Protein AF-A0A974S9Z0-F1 (afdb_monomer_lite)

Radius of gyration: 20.04 Å; chains: 1; bounding box: 55×34×42 Å

InterPro domains:
  IPR002018 Carboxylesterase, type B [PF00135] (13-66)
  IPR029058 Alpha/Beta hydrolase fold [G3DSA:3.40.50.1820] (7-81)
  IPR029058 Alpha/Beta hydrolase fold [SSF53474] (13-55)
  IPR050309 Type-B Carboxylesterase/Lipase [PTHR11559] (13-71)

Sequence (86 aa):
MGARQYRNVRRRPSNVTIFGESGGGWKVSLLLAMPGAKGLFHKAIIQSGPGLRGATKADAAKIAQSYLDVLGSRTRRAWRRWTPRP

pLDDT: mean 82.92, std 18.28, range [37.56, 98.62]

Foldseek 3Di:
DDDPDPDPPPDLDPAAEEEAAAVGLCVQLCLVVDPVNPPSHDHYYHHHHHDHDDDDPVVVVVVVCVVCVVVVHRDPVCCVVVDDDD

Structure (mmCIF, N/CA/C/O backbone):
data_AF-A0A974S9Z0-F1
#
_entry.id   AF-A0A974S9Z0-F1
#
loop_
_atom_site.group_PDB
_atom_site.id
_atom_site.type_symbol
_atom_site.label_atom_id
_atom_site.label_alt_id
_atom_site.label_comp_id
_atom_site.label_asym_id
_atom_site.label_entity_id
_atom_site.label_seq_id
_atom_site.pdbx_PDB_ins_code
_atom_site.Cartn_x
_atom_site.Cartn_y
_atom_site.Cartn_z
_atom_site.occupancy
_atom_site.B_iso_or_equiv
_atom_site.auth_seq_id
_atom_site.auth_comp_id
_atom_site.auth_asym_id
_atom_site.auth_atom_id
_atom_site.pdbx_PDB_model_num
ATOM 1 N N . MET A 1 1 ? -46.314 -22.861 -1.017 1.00 38.19 1 MET A N 1
ATOM 2 C CA . MET A 1 1 ? -44.900 -23.054 -0.622 1.00 38.19 1 MET A CA 1
ATOM 3 C C . MET A 1 1 ? -44.151 -21.757 -0.900 1.00 38.19 1 MET A C 1
ATOM 5 O O . MET A 1 1 ? -44.131 -21.323 -2.042 1.00 38.19 1 MET A O 1
ATOM 9 N N . GLY A 1 2 ? -43.672 -21.072 0.143 1.00 37.56 2 GLY A N 1
ATOM 10 C CA . GLY A 1 2 ? -43.137 -19.709 0.054 1.00 37.56 2 GLY A CA 1
ATOM 11 C C . GLY A 1 2 ? -41.662 -19.665 -0.342 1.00 37.56 2 GLY A C 1
ATOM 12 O O . GLY A 1 2 ? -40.817 -20.254 0.331 1.00 37.56 2 GLY A O 1
ATOM 13 N N . ALA A 1 3 ? -41.349 -18.926 -1.405 1.00 44.66 3 ALA A N 1
ATOM 14 C CA . ALA A 1 3 ? -39.981 -18.584 -1.765 1.00 44.66 3 ALA A CA 1
ATOM 15 C C . ALA A 1 3 ? -39.428 -17.569 -0.749 1.00 44.66 3 ALA A C 1
ATOM 17 O O . ALA A 1 3 ? -39.821 -16.402 -0.738 1.00 44.66 3 ALA A O 1
ATOM 18 N N . ARG A 1 4 ? -38.513 -18.007 0.126 1.00 47.97 4 ARG A N 1
ATOM 19 C CA . ARG A 1 4 ? -37.703 -17.090 0.939 1.00 47.97 4 ARG A CA 1
ATOM 20 C C . ARG A 1 4 ? -36.780 -16.324 0.001 1.00 47.97 4 ARG A C 1
ATOM 22 O O . ARG A 1 4 ? -35.794 -16.866 -0.488 1.00 47.97 4 ARG A O 1
ATOM 29 N N . GLN A 1 5 ? -37.088 -15.053 -0.232 1.00 46.84 5 GLN A N 1
ATOM 30 C CA . GLN A 1 5 ? -36.119 -14.123 -0.790 1.00 46.84 5 GLN A CA 1
ATOM 31 C C . GLN A 1 5 ? -34.952 -14.003 0.198 1.00 46.84 5 GLN A C 1
ATOM 33 O O . GLN A 1 5 ? -35.097 -13.442 1.286 1.00 46.84 5 GLN A O 1
ATOM 38 N N . TYR A 1 6 ? -33.791 -14.551 -0.164 1.00 43.34 6 TYR A N 1
ATOM 39 C CA . TYR A 1 6 ? -32.535 -14.300 0.537 1.00 43.34 6 TYR A CA 1
ATOM 40 C C . TYR A 1 6 ? -32.155 -12.835 0.318 1.00 43.34 6 TYR A C 1
ATOM 42 O O . TYR A 1 6 ? -31.458 -12.464 -0.625 1.00 43.34 6 TYR A O 1
ATOM 50 N N . ARG A 1 7 ? -32.676 -11.967 1.183 1.00 48.25 7 ARG A N 1
ATOM 51 C CA . ARG A 1 7 ? -32.310 -10.558 1.229 1.00 48.25 7 ARG A CA 1
ATOM 52 C C . ARG A 1 7 ? -30.842 -10.486 1.643 1.00 48.25 7 ARG A C 1
ATOM 54 O O . ARG A 1 7 ? -30.516 -10.736 2.799 1.00 48.25 7 ARG A O 1
ATOM 61 N N . ASN A 1 8 ? -29.964 -10.157 0.697 1.00 44.03 8 ASN A N 1
ATOM 62 C CA . ASN A 1 8 ? -28.557 -9.857 0.955 1.00 44.03 8 ASN A CA 1
ATOM 63 C C . ASN A 1 8 ? -28.464 -8.726 1.988 1.00 44.03 8 ASN A C 1
ATOM 65 O O . ASN A 1 8 ? -28.578 -7.544 1.653 1.00 44.03 8 ASN A O 1
ATOM 69 N N . VAL A 1 9 ? -28.282 -9.076 3.261 1.00 50.91 9 VAL A N 1
ATOM 70 C CA . VAL A 1 9 ? -28.042 -8.096 4.316 1.00 50.91 9 VAL A CA 1
ATOM 71 C C . VAL A 1 9 ? -26.625 -7.578 4.104 1.00 50.91 9 VAL A C 1
ATOM 73 O O . VAL A 1 9 ? -25.656 -8.184 4.552 1.00 50.91 9 VAL A O 1
ATOM 76 N N . ARG A 1 10 ? -26.491 -6.447 3.406 1.00 55.69 10 ARG A N 1
ATOM 77 C CA . ARG A 1 10 ? -25.255 -5.657 3.361 1.00 55.69 10 ARG A CA 1
ATOM 78 C C . ARG A 1 10 ? -24.994 -5.088 4.761 1.00 55.69 10 ARG A C 1
ATOM 80 O O . ARG A 1 10 ? -25.218 -3.907 5.008 1.00 55.69 10 ARG 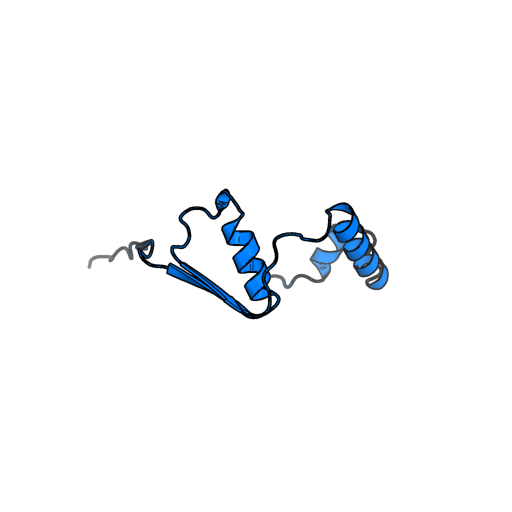A O 1
ATOM 87 N N . ARG A 1 11 ? -24.601 -5.938 5.715 1.00 57.69 11 ARG A N 1
ATOM 88 C CA . ARG A 1 11 ? -24.200 -5.506 7.055 1.00 57.69 11 ARG A CA 1
ATOM 89 C C . ARG A 1 11 ? -22.911 -4.712 6.900 1.00 57.69 11 ARG A C 1
ATOM 91 O O . ARG A 1 11 ? -21.871 -5.286 6.603 1.00 57.69 11 ARG A O 1
ATOM 98 N N . ARG A 1 12 ? -22.982 -3.393 7.079 1.00 65.75 12 ARG A N 1
ATOM 99 C CA . ARG A 1 12 ? -21.789 -2.583 7.331 1.00 65.75 12 ARG A CA 1
ATOM 100 C C . ARG A 1 12 ? -21.308 -2.952 8.736 1.00 65.75 12 ARG A C 1
ATOM 102 O O . ARG A 1 12 ? -22.061 -2.708 9.680 1.00 65.75 12 ARG A O 1
ATOM 109 N N . PRO A 1 13 ? -20.138 -3.588 8.904 1.00 79.00 13 PRO A N 1
ATOM 110 C CA . PRO A 1 13 ? -19.662 -3.922 10.234 1.00 79.00 13 PRO A CA 1
ATOM 111 C C . PRO A 1 13 ? -19.321 -2.620 10.964 1.00 79.00 13 PRO A C 1
ATOM 113 O O . PRO A 1 13 ? -18.620 -1.767 10.424 1.00 79.00 13 PRO A O 1
ATOM 116 N N . SER A 1 14 ? -19.825 -2.467 12.184 1.00 83.38 14 SER A N 1
ATOM 117 C CA . SER A 1 14 ? -19.675 -1.252 12.996 1.00 83.38 14 SER A CA 1
ATOM 118 C C . SER A 1 14 ? -18.305 -1.113 13.670 1.00 83.38 14 SER A C 1
ATOM 120 O O . SER A 1 14 ? -18.080 -0.156 14.400 1.00 83.38 14 SER A O 1
ATOM 122 N N . ASN A 1 15 ? -17.393 -2.075 13.484 1.00 92.25 15 ASN A N 1
ATOM 123 C CA . ASN A 1 15 ? -16.078 -2.062 14.122 1.00 92.25 15 ASN A CA 1
ATOM 124 C C . ASN A 1 15 ? -15.053 -2.866 13.309 1.00 92.25 15 ASN A C 1
ATOM 126 O O . ASN A 1 15 ? -14.751 -4.019 13.609 1.00 92.25 15 ASN A O 1
ATOM 130 N N . VAL A 1 16 ? -14.543 -2.257 12.242 1.00 95.06 16 VAL A N 1
ATOM 131 C CA . VAL A 1 16 ? -13.546 -2.863 11.346 1.00 95.06 16 VAL A CA 1
ATOM 132 C C . VAL A 1 16 ? -12.153 -2.337 11.680 1.00 95.06 16 VAL A C 1
ATOM 134 O O . VAL A 1 16 ? -11.925 -1.127 11.623 1.00 95.06 16 VAL A O 1
ATOM 137 N N . THR A 1 17 ? -11.218 -3.244 11.965 1.00 97.12 17 THR A N 1
ATOM 138 C CA . THR A 1 17 ? -9.776 -2.961 11.979 1.00 97.12 17 THR A CA 1
ATOM 139 C C . THR A 1 17 ? -9.157 -3.491 10.693 1.00 97.12 17 THR A C 1
ATOM 141 O O . THR A 1 17 ? -9.331 -4.668 10.383 1.00 97.12 17 THR A O 1
ATOM 144 N N . ILE A 1 18 ? -8.415 -2.657 9.969 1.00 97.56 18 ILE A N 1
ATOM 145 C CA . ILE A 1 18 ? -7.560 -3.118 8.871 1.00 97.56 18 ILE A CA 1
ATOM 146 C C . ILE A 1 18 ? -6.126 -3.304 9.366 1.00 97.56 18 ILE A C 1
ATOM 148 O O . ILE A 1 18 ? -5.645 -2.558 10.216 1.00 97.56 18 ILE A O 1
ATOM 152 N N . PHE A 1 19 ? -5.444 -4.313 8.844 1.00 98.38 19 PHE A N 1
ATOM 153 C CA . PHE A 1 19 ? -4.077 -4.666 9.212 1.00 98.38 19 PHE A CA 1
ATOM 154 C C . PHE A 1 19 ? -3.236 -4.815 7.947 1.00 98.38 19 PHE A C 1
ATOM 156 O O . PHE A 1 19 ? -3.736 -5.282 6.922 1.00 98.38 19 PHE A O 1
ATOM 163 N N . GLY A 1 20 ? -1.962 -4.438 8.026 1.00 98.31 20 GLY A N 1
ATOM 164 C CA . GLY A 1 20 ? -1.014 -4.669 6.950 1.00 98.31 20 GLY A CA 1
ATOM 165 C C . GLY A 1 20 ? 0.427 -4.744 7.439 1.00 98.31 20 GLY A C 1
ATOM 166 O O . GLY A 1 20 ? 0.845 -3.956 8.286 1.00 98.31 20 GLY A O 1
ATOM 167 N N . GLU A 1 21 ? 1.185 -5.657 6.836 1.00 98.31 21 GLU A N 1
ATOM 168 C CA . GLU A 1 21 ? 2.621 -5.864 7.042 1.00 98.31 21 GLU A CA 1
ATOM 169 C C . GLU A 1 21 ? 3.386 -5.521 5.752 1.00 98.31 21 GLU A C 1
ATOM 171 O O . GLU A 1 21 ? 2.841 -5.710 4.660 1.00 98.31 21 GLU A O 1
ATOM 176 N N . SER A 1 22 ? 4.593 -4.952 5.854 1.00 97.56 22 SER A N 1
ATOM 177 C CA . SER A 1 22 ? 5.452 -4.602 4.711 1.00 97.56 22 SER A CA 1
ATOM 178 C C . SER A 1 22 ? 4.689 -3.790 3.650 1.00 97.56 22 SER A C 1
ATOM 180 O O . SER A 1 22 ? 4.077 -2.758 3.946 1.00 97.56 22 SER A O 1
ATOM 182 N N . GLY A 1 23 ? 4.630 -4.267 2.405 1.00 96.94 23 GLY A N 1
ATOM 183 C CA . GLY A 1 23 ? 3.856 -3.641 1.334 1.00 96.94 23 GLY A CA 1
ATOM 184 C C . GLY A 1 23 ? 2.348 -3.565 1.615 1.00 96.94 23 GLY A C 1
ATOM 185 O O . GLY A 1 23 ? 1.652 -2.762 0.991 1.00 96.94 23 GLY A O 1
ATOM 186 N N . GLY A 1 24 ? 1.813 -4.388 2.517 1.00 97.88 24 GLY A N 1
ATOM 187 C CA . GLY A 1 24 ? 0.457 -4.280 3.057 1.00 97.88 24 GLY A CA 1
ATOM 188 C C . GLY A 1 24 ? 0.317 -3.142 4.068 1.00 97.88 24 GLY A C 1
ATOM 189 O O . GLY A 1 24 ? -0.641 -2.375 3.981 1.00 97.88 24 GLY A O 1
ATOM 190 N N . GLY A 1 25 ? 1.293 -2.964 4.964 1.00 98.19 25 GLY A N 1
ATOM 191 C CA . GLY A 1 25 ? 1.341 -1.832 5.902 1.00 98.19 25 GLY A CA 1
ATOM 192 C C . GLY A 1 25 ? 1.361 -0.491 5.166 1.00 98.19 25 GLY A C 1
ATOM 193 O O . GLY A 1 25 ? 0.696 0.475 5.560 1.00 98.19 25 GLY A O 1
ATOM 194 N N . TRP A 1 26 ? 2.016 -0.479 4.006 1.00 98.00 26 TRP A N 1
ATOM 195 C CA . TRP A 1 26 ? 2.069 0.699 3.156 1.00 98.00 26 TRP A CA 1
ATOM 196 C C . TRP A 1 26 ? 0.702 1.014 2.534 1.00 98.00 26 TRP A C 1
ATOM 198 O O . TRP A 1 26 ? 0.251 2.159 2.542 1.00 98.00 26 TRP A O 1
ATOM 208 N N . LYS A 1 27 ? -0.030 -0.009 2.079 1.00 97.69 27 LYS A N 1
ATOM 209 C CA . LYS A 1 27 ? -1.404 0.158 1.575 1.00 97.69 27 LYS A CA 1
ATOM 210 C C . LYS A 1 27 ? -2.361 0.639 2.666 1.00 97.69 27 LYS A C 1
ATOM 212 O O . LYS A 1 27 ? -3.192 1.497 2.385 1.00 97.69 27 LYS A O 1
ATOM 217 N N . VAL A 1 28 ? -2.229 0.147 3.900 1.00 98.38 28 VAL A N 1
ATOM 218 C CA . VAL A 1 28 ? -3.021 0.633 5.047 1.00 98.38 28 VAL A CA 1
ATOM 219 C C . VAL A 1 28 ? -2.749 2.116 5.310 1.00 98.38 28 VAL A C 1
ATOM 221 O O . VAL A 1 28 ? -3.689 2.885 5.506 1.00 98.38 28 VAL A O 1
ATOM 224 N N . SER A 1 29 ? -1.484 2.534 5.231 1.00 98.06 29 SER A N 1
ATOM 225 C CA . SER A 1 29 ? -1.094 3.943 5.364 1.00 98.06 29 SER A CA 1
ATOM 226 C C . SER A 1 29 ? -1.728 4.822 4.274 1.00 98.06 29 SER A C 1
ATOM 228 O O . SER A 1 29 ? -2.279 5.878 4.574 1.00 98.06 29 SER A O 1
ATOM 230 N N . LEU A 1 30 ? -1.722 4.372 3.014 1.00 97.31 30 LEU A N 1
ATOM 231 C CA . LEU A 1 30 ? -2.375 5.090 1.913 1.00 97.31 30 LEU A CA 1
ATOM 232 C C . LEU A 1 30 ? -3.894 5.167 2.098 1.00 97.31 30 LEU A C 1
ATOM 234 O O . LEU A 1 30 ? -4.470 6.233 1.912 1.00 97.31 30 LEU A O 1
ATOM 238 N N . LEU A 1 31 ? -4.543 4.078 2.517 1.0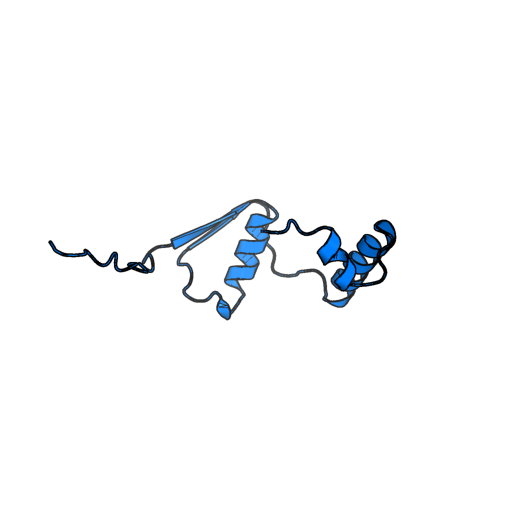0 97.50 31 LEU A N 1
ATOM 239 C CA . LEU A 1 31 ? -5.984 4.067 2.779 1.00 97.50 31 LEU A CA 1
ATOM 240 C C . LEU A 1 31 ? -6.382 5.068 3.870 1.00 97.50 31 LEU A C 1
ATOM 242 O O . LEU A 1 31 ? -7.408 5.724 3.729 1.00 97.50 31 LEU A O 1
ATOM 246 N N . LEU A 1 32 ? -5.570 5.240 4.916 1.00 97.12 32 LEU A N 1
ATOM 247 C CA . LEU A 1 32 ? -5.799 6.274 5.933 1.00 97.12 32 LEU A CA 1
ATOM 248 C C . LEU A 1 32 ? -5.772 7.698 5.354 1.00 97.12 32 LEU A C 1
ATOM 250 O O . LEU A 1 32 ? -6.495 8.564 5.840 1.00 97.12 32 LEU A O 1
ATOM 254 N N . ALA A 1 33 ? -4.970 7.941 4.315 1.00 96.12 33 ALA A N 1
ATOM 255 C CA . ALA A 1 33 ? -4.841 9.247 3.670 1.00 96.12 33 ALA A CA 1
ATOM 256 C C . ALA A 1 33 ? -5.849 9.490 2.529 1.00 96.12 33 ALA A C 1
ATOM 258 O O . ALA A 1 33 ? -5.967 10.615 2.044 1.00 96.12 33 ALA A O 1
ATOM 259 N N . MET A 1 34 ? -6.573 8.465 2.070 1.00 96.06 34 MET A N 1
ATOM 260 C CA . MET A 1 34 ? -7.494 8.573 0.935 1.00 96.06 34 MET A CA 1
ATOM 261 C C . MET A 1 34 ? -8.874 9.091 1.373 1.00 96.06 34 MET A C 1
ATOM 263 O O . MET A 1 34 ? -9.573 8.395 2.112 1.00 96.06 34 MET A O 1
ATOM 267 N N . PRO A 1 35 ? -9.367 10.228 0.839 1.00 96.12 35 PRO A N 1
ATOM 268 C CA . PRO A 1 35 ? -10.705 10.730 1.168 1.00 96.12 35 PRO A CA 1
ATOM 269 C C . PRO A 1 35 ? -11.824 9.717 0.881 1.00 96.12 35 PRO A C 1
ATOM 271 O O . PRO A 1 35 ? -12.758 9.581 1.667 1.00 96.12 35 PRO A O 1
ATOM 274 N N . GLY A 1 36 ? -11.699 8.950 -0.208 1.00 96.69 36 GLY A N 1
ATOM 275 C CA . GLY A 1 36 ? -12.666 7.913 -0.586 1.00 96.69 36 GLY A CA 1
ATOM 276 C C . GLY A 1 36 ? -12.698 6.693 0.341 1.00 96.69 36 GLY A C 1
ATOM 277 O O . GLY A 1 36 ? -13.615 5.884 0.239 1.00 96.69 36 GLY A O 1
ATOM 278 N N . ALA A 1 37 ? -11.725 6.552 1.244 1.00 95.75 37 ALA A N 1
ATOM 279 C CA . ALA A 1 37 ? -11.680 5.470 2.223 1.00 95.75 37 ALA A CA 1
ATOM 280 C C . ALA A 1 37 ? -12.262 5.868 3.593 1.00 95.75 37 ALA A C 1
ATOM 282 O O . ALA A 1 37 ? -12.387 5.023 4.486 1.00 95.75 37 ALA A O 1
ATOM 283 N N . LYS A 1 38 ? -12.657 7.137 3.770 1.00 94.06 38 LYS A N 1
ATOM 284 C CA . LYS A 1 38 ? -13.217 7.634 5.029 1.00 94.06 38 LYS A CA 1
ATOM 285 C C . LYS A 1 38 ? -14.476 6.850 5.412 1.00 94.06 38 LYS A C 1
ATOM 287 O O . LYS A 1 38 ? -15.416 6.731 4.632 1.00 94.06 38 LYS A O 1
ATOM 292 N N . GLY A 1 39 ? -14.490 6.322 6.636 1.00 92.44 39 GLY A N 1
ATOM 293 C CA . GLY A 1 39 ? -15.615 5.556 7.180 1.00 92.44 39 GLY A CA 1
ATOM 294 C C . GLY A 1 39 ? -15.712 4.105 6.693 1.00 92.44 39 GLY A C 1
ATOM 295 O O . GLY A 1 39 ? -16.654 3.412 7.071 1.00 92.44 39 GLY A O 1
ATOM 296 N N . LEU A 1 40 ? -14.762 3.617 5.882 1.00 94.19 40 LEU A N 1
ATOM 297 C CA . LEU A 1 40 ? -14.722 2.200 5.493 1.00 94.19 40 LEU A CA 1
ATOM 298 C C . LEU A 1 40 ? -14.166 1.296 6.602 1.00 94.19 40 LEU A C 1
ATOM 300 O O . LEU A 1 40 ? -14.493 0.113 6.658 1.00 94.19 40 LEU A O 1
ATOM 304 N N . PHE A 1 41 ? -13.345 1.850 7.491 1.00 95.88 41 PHE A N 1
ATOM 305 C CA . PHE A 1 41 ? -12.774 1.168 8.646 1.00 95.88 41 PHE A CA 1
ATOM 306 C C . PHE A 1 41 ? -12.640 2.134 9.824 1.00 95.88 41 PHE A C 1
ATOM 308 O O . PHE A 1 41 ? -12.752 3.349 9.672 1.00 95.88 41 PHE A O 1
ATOM 315 N N . HIS A 1 42 ? -12.441 1.565 11.007 1.00 95.81 42 HIS A N 1
ATOM 316 C CA . HIS A 1 42 ? -12.472 2.273 12.287 1.00 95.81 42 HIS A CA 1
ATOM 317 C C . HIS A 1 42 ? -11.084 2.317 12.927 1.00 95.81 42 HIS A C 1
ATOM 319 O O . HIS A 1 42 ? -10.757 3.258 13.641 1.00 95.81 42 HIS A O 1
ATOM 325 N N . LYS A 1 43 ? -10.267 1.288 12.673 1.00 97.38 43 LYS A N 1
ATOM 326 C CA . LYS A 1 43 ? -8.925 1.115 13.237 1.00 97.38 43 LYS A CA 1
ATOM 327 C C . LYS A 1 43 ? -7.957 0.611 12.171 1.00 97.38 43 LYS A C 1
ATOM 329 O O . LYS A 1 43 ? -8.376 -0.038 11.211 1.00 97.38 43 LYS A O 1
ATOM 334 N N . ALA A 1 44 ? -6.672 0.874 12.375 1.00 98.00 44 ALA A N 1
ATOM 335 C CA . ALA A 1 44 ? -5.601 0.447 11.487 1.00 98.00 44 ALA A CA 1
ATOM 336 C C . ALA A 1 44 ? -4.386 -0.038 12.290 1.00 98.00 44 ALA A C 1
ATOM 338 O O . ALA A 1 44 ? -4.041 0.562 13.305 1.00 98.00 44 ALA A O 1
ATOM 339 N N . ILE A 1 45 ? -3.735 -1.101 11.817 1.00 98.62 45 ILE A N 1
ATOM 340 C CA . ILE A 1 45 ? -2.442 -1.583 12.317 1.00 98.62 45 ILE A CA 1
ATOM 341 C C . ILE A 1 45 ? -1.470 -1.629 11.138 1.00 98.62 45 ILE A C 1
ATOM 343 O O . ILE A 1 45 ? -1.774 -2.220 10.099 1.00 98.62 45 ILE A O 1
ATOM 347 N N . ILE A 1 46 ? -0.303 -1.013 11.313 1.00 98.62 46 ILE A N 1
ATOM 348 C CA . ILE A 1 46 ? 0.763 -0.939 10.313 1.00 98.62 46 ILE A CA 1
ATOM 349 C C . ILE A 1 46 ? 2.001 -1.604 10.911 1.00 98.62 46 ILE A C 1
ATOM 351 O O . ILE A 1 46 ? 2.553 -1.106 11.889 1.00 98.62 46 ILE A O 1
ATOM 355 N N . GLN A 1 47 ? 2.443 -2.712 10.322 1.00 98.19 47 GLN A N 1
ATOM 356 C CA . GLN A 1 47 ? 3.683 -3.389 10.695 1.00 98.19 47 GLN A CA 1
ATOM 357 C C . GLN A 1 47 ? 4.724 -3.248 9.588 1.00 98.19 47 GLN A C 1
ATOM 359 O O . GLN A 1 47 ? 4.433 -3.511 8.425 1.00 98.19 47 GLN A O 1
ATOM 364 N N . SER A 1 48 ? 5.934 -2.819 9.953 1.00 95.50 48 SER A N 1
ATOM 365 C CA . SER A 1 48 ? 7.134 -2.835 9.099 1.00 95.50 48 SER A CA 1
ATOM 366 C C . SER A 1 48 ? 6.951 -2.301 7.668 1.00 95.50 48 SER A C 1
ATOM 368 O O . SER A 1 48 ? 7.600 -2.761 6.736 1.00 95.50 48 SER A O 1
ATOM 370 N N . GLY A 1 49 ? 6.075 -1.310 7.482 1.00 96.06 49 GLY A N 1
ATOM 371 C CA . GLY A 1 49 ? 5.826 -0.693 6.178 1.00 96.06 49 GLY A CA 1
ATOM 372 C C . GLY A 1 49 ? 5.030 0.617 6.201 1.00 96.06 49 GLY A C 1
ATOM 373 O O . GLY A 1 49 ? 4.127 0.762 5.384 1.00 96.06 49 GLY A O 1
ATOM 374 N N . PRO A 1 50 ? 5.272 1.578 7.113 1.00 95.94 50 PRO A N 1
ATOM 375 C CA . PRO A 1 50 ? 4.591 2.871 7.044 1.00 95.94 50 PRO A CA 1
ATOM 376 C C . PRO A 1 50 ? 5.010 3.657 5.790 1.00 95.94 50 PRO A C 1
ATOM 378 O O . PRO A 1 50 ? 6.192 3.722 5.457 1.00 95.94 50 PRO A O 1
ATOM 381 N N . GLY A 1 51 ? 4.061 4.301 5.102 1.00 95.62 51 GLY A N 1
ATOM 382 C CA . GLY A 1 51 ? 4.402 5.138 3.947 1.00 95.62 51 GLY A CA 1
ATOM 383 C C . GLY A 1 51 ? 3.226 5.879 3.312 1.00 95.62 51 GLY A C 1
ATOM 384 O O . GLY A 1 51 ? 2.111 5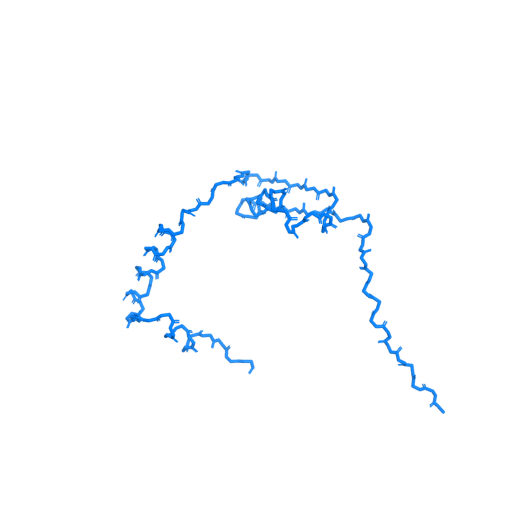.378 3.251 1.00 95.62 51 GLY A O 1
ATOM 385 N N . LEU A 1 52 ? 3.477 7.081 2.793 1.00 94.19 52 LEU A N 1
ATOM 386 C CA . LEU A 1 52 ? 2.446 7.923 2.157 1.00 94.19 52 LEU A CA 1
ATOM 387 C C . LEU A 1 52 ? 2.802 8.369 0.735 1.00 94.19 52 LEU A C 1
ATOM 389 O O . LEU A 1 52 ? 1.995 9.004 0.062 1.00 94.19 52 LEU A O 1
ATOM 393 N N . ARG A 1 53 ? 4.007 8.049 0.262 1.00 92.25 53 ARG A N 1
ATOM 394 C CA . ARG A 1 53 ? 4.508 8.482 -1.045 1.00 92.25 53 ARG A CA 1
ATOM 395 C C . ARG A 1 53 ? 4.733 7.283 -1.941 1.00 92.25 53 ARG A C 1
ATOM 397 O O . ARG A 1 53 ? 5.594 6.471 -1.637 1.00 92.25 53 ARG A O 1
ATOM 404 N N . GLY A 1 54 ? 3.960 7.198 -3.019 1.00 88.31 54 GLY A N 1
ATOM 405 C CA . GLY A 1 54 ? 4.157 6.245 -4.111 1.00 88.31 54 GLY A CA 1
ATOM 406 C C . GLY A 1 54 ? 5.077 6.766 -5.204 1.00 88.31 54 GLY A C 1
ATOM 407 O O . GLY A 1 54 ? 5.489 7.926 -5.192 1.00 88.31 54 GLY A O 1
ATOM 408 N N . ALA A 1 55 ? 5.348 5.896 -6.177 1.00 90.62 55 ALA A N 1
ATOM 409 C CA . ALA A 1 55 ? 5.936 6.305 -7.443 1.00 90.62 55 ALA A CA 1
ATOM 410 C C . ALA A 1 55 ? 5.077 7.400 -8.087 1.00 90.62 55 ALA A C 1
ATOM 412 O O . ALA A 1 55 ? 3.842 7.364 -8.025 1.00 90.62 55 ALA A O 1
ATOM 413 N N . THR A 1 56 ? 5.728 8.359 -8.742 1.00 95.25 56 THR A N 1
ATOM 414 C CA . THR A 1 56 ? 4.996 9.326 -9.556 1.00 95.25 56 THR A CA 1
ATOM 415 C C . THR A 1 56 ? 4.306 8.601 -10.709 1.00 95.25 56 THR A C 1
ATOM 417 O O . THR A 1 56 ? 4.726 7.524 -11.142 1.00 95.25 56 THR A O 1
ATOM 420 N N . LYS A 1 57 ? 3.256 9.207 -11.269 1.00 94.00 57 LYS A N 1
ATOM 421 C CA . LYS A 1 57 ? 2.594 8.661 -12.462 1.00 94.00 57 LYS A CA 1
ATOM 422 C C . LYS A 1 57 ? 3.581 8.464 -13.621 1.00 94.00 57 LYS A C 1
ATOM 424 O O . LYS A 1 57 ? 3.439 7.504 -14.372 1.00 94.00 57 LYS A O 1
ATOM 429 N N . ALA A 1 58 ? 4.560 9.360 -13.760 1.00 95.62 58 ALA A N 1
ATOM 430 C CA . ALA A 1 58 ? 5.578 9.283 -14.801 1.00 95.62 58 ALA A CA 1
ATOM 431 C C . ALA A 1 58 ? 6.513 8.086 -14.587 1.00 95.62 58 ALA A C 1
ATOM 433 O O . ALA A 1 58 ? 6.733 7.316 -15.518 1.00 95.62 58 ALA A O 1
ATOM 434 N N . ASP A 1 59 ? 7.002 7.879 -13.364 1.00 95.81 59 ASP A N 1
ATOM 435 C CA . ASP A 1 59 ? 7.898 6.756 -13.061 1.00 95.81 59 ASP A CA 1
ATOM 436 C C . ASP A 1 59 ? 7.168 5.417 -13.150 1.00 95.81 59 ASP A C 1
ATOM 438 O O . ASP A 1 59 ? 7.669 4.475 -13.762 1.00 95.81 59 ASP A O 1
ATOM 442 N N . ALA A 1 60 ? 5.931 5.353 -12.650 1.00 94.19 60 ALA A N 1
ATOM 443 C CA . ALA A 1 60 ? 5.078 4.181 -12.812 1.00 94.19 60 ALA A CA 1
ATOM 444 C C . ALA A 1 60 ? 4.821 3.859 -14.297 1.00 94.19 60 ALA A C 1
ATOM 446 O O . ALA A 1 60 ? 4.824 2.692 -14.685 1.00 94.19 60 ALA A O 1
ATOM 447 N N . ALA A 1 61 ? 4.636 4.880 -15.145 1.00 92.25 61 ALA A N 1
ATOM 448 C CA . ALA A 1 61 ? 4.463 4.690 -16.584 1.00 92.25 61 ALA A CA 1
ATOM 449 C C . ALA A 1 61 ? 5.739 4.175 -17.267 1.00 92.25 61 ALA A C 1
ATOM 451 O O . ALA A 1 61 ? 5.638 3.301 -18.125 1.00 92.25 61 ALA A O 1
ATOM 452 N N . LYS A 1 62 ? 6.923 4.663 -16.868 1.00 94.06 62 LYS A N 1
ATOM 453 C CA . LYS A 1 62 ? 8.211 4.156 -17.371 1.00 94.06 62 LYS A CA 1
ATOM 454 C C . LYS A 1 62 ? 8.396 2.681 -17.027 1.00 94.06 62 LYS A C 1
ATOM 456 O O . LYS A 1 62 ? 8.653 1.889 -17.923 1.00 94.06 62 LYS A O 1
ATOM 461 N N . ILE A 1 63 ? 8.180 2.304 -15.764 1.00 92.88 63 ILE A N 1
ATOM 462 C CA . ILE A 1 63 ? 8.280 0.904 -15.315 1.00 92.88 63 ILE A CA 1
ATOM 463 C C . ILE A 1 63 ? 7.304 0.018 -16.099 1.00 92.88 63 ILE A C 1
ATOM 465 O O . ILE A 1 63 ? 7.684 -1.043 -16.593 1.00 92.88 63 ILE A O 1
ATOM 469 N N . ALA A 1 64 ? 6.055 0.466 -16.259 1.00 90.50 64 ALA A N 1
ATOM 470 C CA . ALA A 1 64 ? 5.057 -0.267 -17.033 1.00 90.50 64 ALA A CA 1
ATOM 471 C C . ALA A 1 64 ? 5.470 -0.446 -18.504 1.00 90.50 64 ALA A C 1
ATOM 473 O O . ALA A 1 64 ? 5.214 -1.505 -19.077 1.00 90.50 64 ALA A O 1
ATOM 474 N N . GLN A 1 65 ? 6.112 0.561 -19.107 1.00 88.38 65 GLN A N 1
ATOM 475 C CA . GLN A 1 65 ? 6.618 0.477 -20.474 1.00 88.38 65 GLN A CA 1
ATOM 476 C C . GLN A 1 65 ? 7.801 -0.490 -20.587 1.00 88.38 65 GLN A C 1
ATOM 478 O O . GLN A 1 65 ? 7.777 -1.354 -21.454 1.00 88.38 65 GLN A O 1
ATOM 483 N N . SER A 1 66 ? 8.776 -0.433 -19.674 1.00 90.56 66 SER A N 1
ATOM 484 C CA . SER A 1 66 ? 9.904 -1.377 -19.669 1.00 90.56 66 SER A CA 1
ATOM 485 C C . SER A 1 66 ? 9.436 -2.828 -19.545 1.00 90.56 66 SER A C 1
ATOM 487 O O . SER A 1 66 ? 9.943 -3.710 -20.231 1.00 90.56 66 SER A O 1
ATOM 489 N N . TYR A 1 67 ? 8.424 -3.080 -18.712 1.00 88.38 67 TYR A N 1
ATOM 490 C CA . TYR A 1 67 ? 7.826 -4.408 -18.594 1.00 88.38 67 TYR A CA 1
ATOM 491 C C . TYR A 1 67 ? 7.141 -4.856 -19.895 1.00 88.38 67 TYR A C 1
ATOM 493 O O . TYR A 1 67 ? 7.267 -6.002 -20.320 1.00 88.38 67 TYR A O 1
ATOM 501 N N . LEU A 1 68 ? 6.436 -3.939 -20.557 1.00 86.75 68 LEU A N 1
ATOM 502 C CA . LEU A 1 68 ? 5.800 -4.174 -21.851 1.00 86.75 68 LEU A CA 1
ATOM 503 C C . LEU A 1 68 ? 6.802 -4.503 -22.964 1.00 86.75 68 LEU A C 1
ATOM 505 O O . LEU A 1 68 ? 6.539 -5.395 -23.774 1.00 86.75 68 LEU A O 1
ATOM 509 N N . ASP A 1 69 ? 7.943 -3.819 -22.977 1.00 87.38 69 ASP A N 1
ATOM 510 C CA . ASP A 1 69 ? 9.005 -4.032 -23.959 1.00 87.38 69 ASP A CA 1
ATOM 511 C C . ASP A 1 69 ? 9.615 -5.437 -23.818 1.00 87.38 69 ASP A C 1
ATOM 513 O O . ASP A 1 69 ? 9.781 -6.130 -24.823 1.00 87.38 69 ASP A O 1
ATOM 517 N N . VAL A 1 70 ? 9.838 -5.911 -22.582 1.00 87.25 70 VAL A N 1
ATOM 518 C CA . VAL A 1 70 ? 10.283 -7.294 -22.300 1.00 87.25 70 VAL A CA 1
ATOM 519 C C . VAL A 1 70 ? 9.274 -8.325 -22.811 1.00 87.25 70 VAL A C 1
ATOM 521 O O . VAL A 1 70 ? 9.654 -9.363 -23.347 1.00 87.25 70 VAL A O 1
ATOM 524 N N . LEU A 1 71 ? 7.979 -8.031 -22.699 1.00 85.94 71 LEU A N 1
ATOM 525 C CA . LEU A 1 71 ? 6.907 -8.891 -23.207 1.00 85.94 71 LEU A CA 1
ATOM 526 C C . LEU A 1 71 ? 6.676 -8.772 -24.726 1.00 85.94 71 LEU A C 1
ATOM 528 O O . LEU A 1 71 ? 5.696 -9.321 -25.240 1.00 85.94 71 LEU A O 1
ATOM 532 N N . GLY A 1 72 ? 7.510 -8.015 -25.451 1.00 82.81 72 GLY A N 1
ATOM 533 C CA . GLY A 1 72 ? 7.362 -7.774 -26.892 1.00 82.81 72 GLY A CA 1
ATOM 534 C C . GLY A 1 72 ? 6.066 -7.040 -27.259 1.00 82.81 72 GLY A C 1
ATOM 535 O O . GLY A 1 72 ? 5.591 -7.108 -28.392 1.00 82.81 72 GLY A O 1
ATOM 536 N N . SER A 1 73 ? 5.445 -6.365 -26.292 1.00 73.94 73 SER A N 1
ATOM 537 C CA . SER A 1 73 ? 4.091 -5.837 -26.389 1.00 73.94 73 SER A CA 1
ATOM 538 C C . SER A 1 73 ? 4.110 -4.311 -26.395 1.00 73.94 73 SER A C 1
ATOM 540 O O . SER A 1 73 ? 4.228 -3.668 -25.365 1.00 73.94 73 SER A O 1
ATOM 542 N N . ARG A 1 74 ? 3.916 -3.684 -27.558 1.00 65.19 74 ARG A N 1
ATOM 543 C CA . ARG A 1 74 ? 3.975 -2.210 -27.688 1.00 65.19 74 ARG A CA 1
ATOM 544 C C . ARG A 1 74 ? 2.718 -1.460 -27.229 1.00 65.19 74 ARG A C 1
ATOM 546 O O . ARG A 1 74 ? 2.663 -0.239 -27.328 1.00 65.19 74 ARG A O 1
ATOM 553 N N . THR A 1 75 ? 1.671 -2.155 -26.774 1.00 68.25 75 THR A N 1
ATOM 554 C CA . THR A 1 75 ? 0.385 -1.515 -26.450 1.00 68.25 75 THR A CA 1
ATOM 555 C C . THR A 1 75 ? -0.215 -2.021 -25.143 1.00 68.25 75 THR A C 1
ATOM 557 O O . THR A 1 75 ? -0.171 -3.211 -24.835 1.00 68.25 75 THR A O 1
ATOM 560 N N . ARG A 1 76 ? -0.910 -1.135 -24.410 1.00 61.44 76 ARG A N 1
ATOM 561 C CA . ARG A 1 76 ? -1.736 -1.519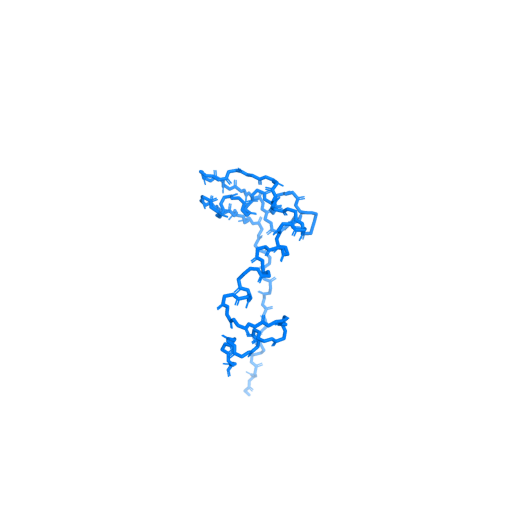 -23.242 1.00 61.44 76 ARG A CA 1
ATOM 562 C C . ARG A 1 76 ? -2.772 -2.595 -23.575 1.00 61.44 76 ARG A C 1
ATOM 564 O O . ARG A 1 76 ? -3.194 -3.343 -22.702 1.00 61.44 76 ARG A O 1
ATOM 571 N N . ARG A 1 77 ? -3.194 -2.672 -24.840 1.00 64.31 77 ARG A N 1
ATOM 572 C CA . ARG A 1 77 ? -4.205 -3.619 -25.321 1.00 64.31 77 ARG A CA 1
ATOM 573 C C . ARG A 1 77 ? -3.677 -5.059 -25.382 1.00 64.31 77 ARG A C 1
ATOM 575 O O . ARG A 1 77 ? -4.476 -5.983 -25.261 1.00 64.31 77 ARG A O 1
ATOM 582 N N . ALA A 1 78 ? -2.359 -5.242 -25.492 1.00 64.12 78 ALA A N 1
ATOM 583 C CA . ALA A 1 78 ? -1.709 -6.550 -25.560 1.00 64.12 78 ALA A CA 1
ATOM 584 C C . ALA A 1 78 ? -1.864 -7.382 -24.274 1.00 64.12 78 ALA A C 1
ATOM 586 O O . ALA A 1 78 ? -1.948 -8.605 -24.344 1.00 64.12 78 ALA A O 1
ATOM 587 N N . TRP A 1 79 ? -2.016 -6.743 -23.108 1.00 64.69 79 TRP A N 1
ATOM 588 C CA . TRP A 1 79 ? -2.221 -7.439 -21.828 1.00 64.69 79 TRP A CA 1
ATOM 589 C C . TRP A 1 79 ? -3.497 -8.286 -21.791 1.00 64.69 79 TRP A C 1
ATOM 591 O O . TRP A 1 79 ? -3.546 -9.279 -21.074 1.00 64.69 79 TRP A O 1
ATOM 601 N N . ARG A 1 80 ? -4.510 -7.960 -22.609 1.00 67.12 80 ARG A N 1
ATOM 602 C CA . ARG A 1 80 ? -5.734 -8.775 -22.734 1.00 67.12 80 ARG A CA 1
ATOM 603 C C . ARG A 1 80 ? -5.468 -10.183 -23.273 1.00 67.12 80 ARG A C 1
ATOM 605 O O . ARG A 1 80 ? -6.319 -11.052 -23.126 1.00 67.12 80 ARG A O 1
ATOM 612 N N . ARG A 1 81 ? -4.306 -10.408 -23.896 1.00 66.25 81 ARG A N 1
ATOM 613 C CA . A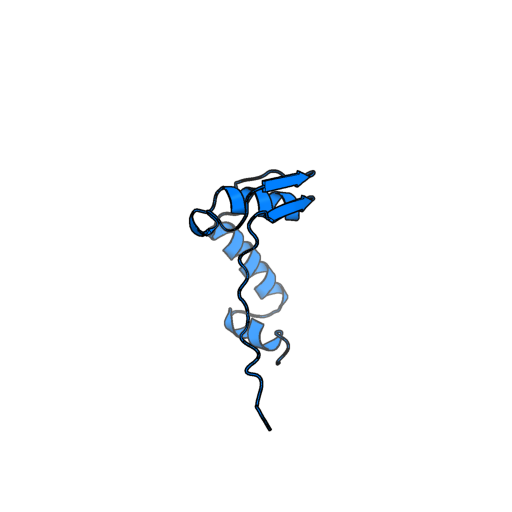RG A 1 81 ? -3.843 -11.734 -24.326 1.00 66.25 81 ARG A CA 1
ATOM 614 C C . ARG A 1 81 ? -3.434 -12.620 -23.145 1.00 66.25 81 ARG A C 1
ATOM 616 O O . ARG A 1 81 ? -3.479 -13.835 -23.272 1.00 66.25 81 ARG A O 1
ATOM 623 N N . TRP A 1 82 ? -3.043 -12.006 -22.030 1.00 62.62 82 TRP A N 1
ATOM 624 C CA . TRP A 1 82 ? -2.457 -12.660 -20.858 1.00 62.62 82 TRP A CA 1
ATOM 625 C C . TRP A 1 82 ? -3.380 -12.652 -19.634 1.00 62.62 82 TRP A C 1
ATOM 627 O O . TRP A 1 82 ? -3.070 -13.271 -18.623 1.00 62.62 82 TRP A O 1
ATOM 637 N N . THR A 1 83 ? -4.526 -11.970 -19.708 1.00 62.59 83 THR A N 1
ATOM 638 C CA . THR A 1 83 ? -5.575 -12.076 -18.691 1.00 62.59 83 THR A CA 1
ATOM 639 C C . THR A 1 83 ? -6.354 -13.378 -18.885 1.00 62.59 83 THR A C 1
ATOM 641 O O . THR A 1 83 ? -6.887 -13.571 -19.984 1.00 62.59 83 THR A O 1
ATOM 644 N N . PRO A 1 84 ? -6.477 -14.234 -17.852 1.00 56.66 84 PRO A 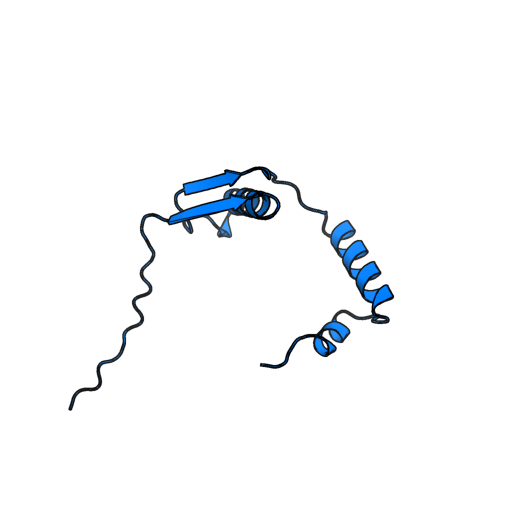N 1
ATOM 645 C CA . PRO A 1 84 ? -7.385 -15.375 -17.887 1.00 56.66 84 PRO A CA 1
ATOM 646 C C . PRO A 1 84 ? -8.787 -14.904 -18.284 1.00 56.66 84 PRO A C 1
ATOM 648 O O . PRO A 1 84 ? -9.273 -13.892 -17.769 1.00 56.66 84 PRO A O 1
ATOM 651 N N . ARG A 1 85 ? -9.414 -15.593 -19.241 1.00 61.53 85 ARG A N 1
ATOM 652 C CA . ARG A 1 85 ? -10.837 -15.378 -19.524 1.00 61.53 85 ARG A CA 1
ATOM 653 C C . ARG A 1 85 ? -11.657 -16.020 -18.395 1.00 61.53 85 ARG A C 1
ATOM 655 O O . ARG A 1 85 ? -11.185 -17.021 -17.857 1.00 61.53 85 ARG A O 1
ATOM 662 N N . PRO A 1 86 ? -12.792 -15.411 -18.007 1.00 63.25 86 PRO A N 1
ATOM 663 C CA . PRO A 1 86 ? -13.669 -15.971 -16.983 1.00 63.25 86 PRO A CA 1
ATOM 664 C C . PRO A 1 86 ? -14.162 -17.368 -17.359 1.00 63.25 86 PRO A C 1
ATOM 666 O O . PRO A 1 86 ? -14.269 -17.643 -18.579 1.00 63.25 86 PRO A O 1
#

Organism: NCBI:txid2803784

Secondary structure (DSSP, 8-state):
-------------SSPEEEEETHHHHHHHHHHH-GGGTTS-SEEEEES--------HHHHHHHHHHHHHHTT--SGGGGGGTSPP-